Protein AF-A0A292S0Q2-F1 (afdb_monomer)

Solvent-accessible surface area (backbone atoms only —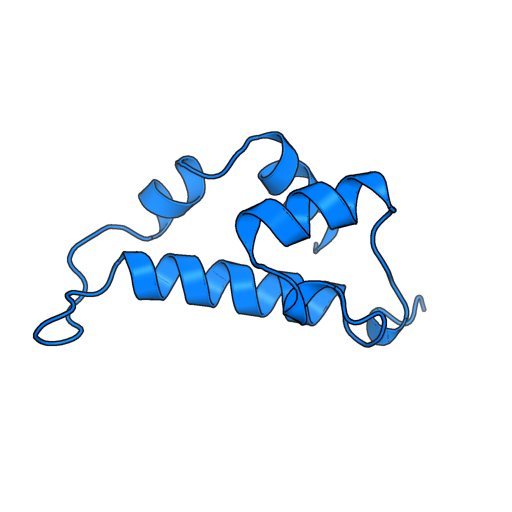 not comparable to full-atom values): 4626 Å² total; per-residue (Å²): 129,84,59,60,50,71,39,64,76,54,75,71,52,45,53,53,45,36,77,74,74,31,74,76,49,63,42,59,69,34,17,54,58,40,43,50,52,51,51,55,49,51,36,49,58,74,16,33,37,92,88,78,62,46,80,76,51,60,50,70,60,52,58,67,69,51,56,70,71,54,54,58,56,58,62,71,75,112

Structure (mmCIF, N/CA/C/O backbone):
data_AF-A0A292S0Q2-F1
#
_entry.id   AF-A0A292S0Q2-F1
#
loop_
_atom_site.group_PDB
_atom_site.id
_atom_site.type_symbol
_atom_site.label_atom_id
_atom_site.label_alt_id
_atom_site.label_comp_id
_atom_site.label_asym_id
_atom_site.label_entity_id
_atom_site.label_seq_id
_atom_site.pdbx_PDB_ins_code
_atom_site.Cartn_x
_atom_site.Cartn_y
_atom_site.Cartn_z
_atom_site.occupancy
_atom_site.B_iso_or_equiv
_atom_site.auth_seq_id
_atom_site.auth_comp_id
_atom_site.auth_asym_id
_atom_site.auth_atom_id
_atom_site.pdbx_PDB_model_num
ATOM 1 N N . MET A 1 1 ? 2.869 5.391 -25.392 1.00 48.41 1 MET A N 1
ATOM 2 C CA . MET A 1 1 ? 1.950 5.382 -24.239 1.00 48.41 1 MET A CA 1
ATOM 3 C C . MET A 1 1 ? 2.454 4.262 -23.359 1.00 48.41 1 MET A C 1
ATOM 5 O O . MET A 1 1 ? 2.431 3.126 -23.815 1.00 48.41 1 MET A O 1
ATOM 9 N N . ASP A 1 2 ? 3.055 4.579 -22.214 1.00 59.50 2 ASP A N 1
ATOM 10 C CA . ASP A 1 2 ? 3.532 3.529 -21.315 1.00 59.50 2 ASP A CA 1
ATOM 11 C C . ASP A 1 2 ? 2.334 2.695 -20.870 1.00 59.50 2 ASP A C 1
ATOM 13 O O . ASP A 1 2 ? 1.352 3.235 -20.359 1.00 59.50 2 ASP A O 1
ATOM 17 N N . ILE A 1 3 ? 2.407 1.386 -21.079 1.00 75.69 3 ILE A N 1
ATOM 18 C CA . ILE A 1 3 ? 1.369 0.472 -20.628 1.00 75.69 3 ILE A CA 1
ATOM 19 C C . ILE A 1 3 ? 1.551 0.332 -19.113 1.00 75.69 3 ILE A C 1
ATOM 21 O O . ILE A 1 3 ? 2.426 -0.398 -18.656 1.00 75.69 3 ILE A O 1
ATOM 25 N N . LEU A 1 4 ? 0.745 1.060 -18.333 1.00 75.19 4 LEU A N 1
ATOM 26 C CA . LEU A 1 4 ? 0.729 1.021 -16.859 1.00 75.19 4 LEU A CA 1
ATOM 27 C C . LEU A 1 4 ? 0.670 -0.413 -16.310 1.00 75.19 4 LEU A C 1
ATOM 29 O O . LEU A 1 4 ? 1.294 -0.717 -15.302 1.00 75.19 4 LEU A O 1
ATOM 33 N N . GLN A 1 5 ? -0.001 -1.307 -17.037 1.00 81.00 5 GLN A N 1
ATOM 34 C CA . GLN A 1 5 ? -0.156 -2.727 -16.709 1.00 81.00 5 GLN A CA 1
ATOM 35 C C . GLN A 1 5 ? 1.166 -3.512 -16.716 1.00 81.00 5 GLN A C 1
ATOM 37 O O . GLN A 1 5 ? 1.242 -4.578 -16.117 1.00 81.00 5 GLN A O 1
ATOM 42 N N . GLN A 1 6 ? 2.196 -2.997 -17.395 1.00 84.56 6 GLN A N 1
ATOM 43 C CA . GLN A 1 6 ? 3.533 -3.595 -17.483 1.00 84.56 6 GLN A CA 1
ATOM 44 C C . GLN A 1 6 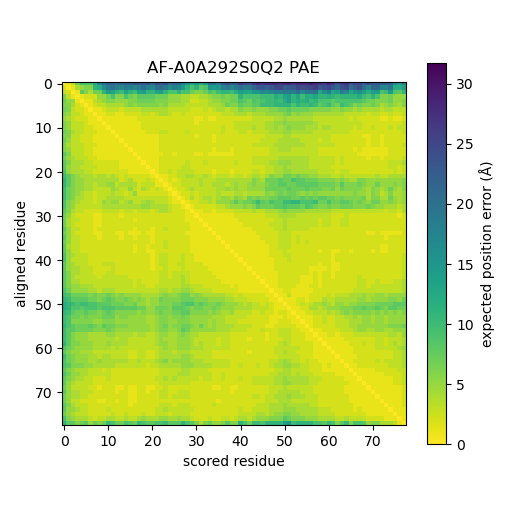? 4.559 -2.866 -16.605 1.00 84.56 6 GLN A C 1
ATOM 46 O O . GLN A 1 6 ? 5.723 -3.268 -16.557 1.00 84.56 6 GLN A O 1
ATOM 51 N N . LYS A 1 7 ? 4.165 -1.772 -15.935 1.00 89.31 7 LYS A N 1
ATOM 52 C CA . LYS A 1 7 ? 5.055 -1.067 -15.013 1.00 89.31 7 LYS A CA 1
ATOM 53 C C . LYS A 1 7 ? 5.196 -1.866 -13.729 1.00 89.31 7 LYS A C 1
ATOM 55 O O . LYS A 1 7 ? 4.208 -2.241 -13.104 1.00 89.31 7 LYS A O 1
ATOM 60 N N . VAL A 1 8 ? 6.448 -2.057 -13.336 1.00 93.38 8 VAL A N 1
ATOM 61 C CA . VAL A 1 8 ? 6.834 -2.744 -12.108 1.00 93.38 8 VAL A CA 1
ATOM 62 C C . VAL A 1 8 ? 7.742 -1.853 -11.272 1.00 93.38 8 VAL A C 1
ATOM 64 O O . VAL A 1 8 ? 8.487 -1.029 -11.809 1.00 93.38 8 VAL A O 1
ATOM 67 N N . PHE A 1 9 ? 7.671 -2.013 -9.957 1.00 94.56 9 PHE A N 1
ATOM 68 C CA . PHE A 1 9 ? 8.549 -1.329 -9.014 1.00 94.56 9 PHE A CA 1
ATOM 69 C C . PHE A 1 9 ? 9.936 -1.981 -8.973 1.00 94.56 9 PHE A C 1
ATOM 71 O O . PHE A 1 9 ? 10.109 -3.144 -9.358 1.00 94.56 9 PHE A O 1
ATOM 78 N N . SER A 1 10 ? 10.941 -1.235 -8.501 1.00 95.31 10 SER A N 1
ATOM 79 C CA . SER A 1 10 ? 12.287 -1.788 -8.322 1.00 95.31 10 SER A CA 1
ATOM 80 C C . SER A 1 10 ? 12.296 -2.908 -7.277 1.00 95.31 10 SER A C 1
ATOM 82 O O . SER A 1 10 ? 11.353 -3.089 -6.504 1.00 95.31 10 SER A O 1
ATOM 84 N N . ARG A 1 11 ? 13.387 -3.675 -7.216 1.00 95.12 11 ARG A N 1
ATOM 85 C CA . ARG A 1 11 ? 13.541 -4.727 -6.204 1.00 95.12 11 ARG A CA 1
ATOM 86 C C . ARG A 1 11 ? 13.463 -4.165 -4.782 1.00 95.12 11 ARG A C 1
ATOM 88 O O . ARG A 1 11 ? 12.802 -4.751 -3.934 1.00 95.12 11 ARG A O 1
ATOM 95 N N . GLU A 1 12 ? 14.123 -3.041 -4.534 1.00 96.06 12 GLU A N 1
ATOM 96 C CA . GLU A 1 12 ? 14.143 -2.367 -3.234 1.00 96.06 12 GLU A CA 1
ATOM 97 C C . GLU A 1 12 ? 12.742 -1.880 -2.850 1.00 96.06 12 GLU A C 1
ATOM 99 O O . GLU A 1 12 ? 12.294 -2.077 -1.722 1.00 96.06 12 GLU A O 1
ATOM 104 N N . GLU A 1 13 ? 12.017 -1.305 -3.809 1.00 96.25 13 GLU A N 1
ATOM 105 C CA . GLU A 1 13 ? 10.634 -0.872 -3.616 1.00 96.25 13 GLU A CA 1
ATOM 106 C C . GLU A 1 13 ? 9.696 -2.047 -3.348 1.00 96.25 13 GLU A C 1
ATOM 108 O O . GLU A 1 13 ? 8.837 -1.957 -2.475 1.00 96.25 13 GLU A O 1
ATOM 113 N N . ASN A 1 14 ? 9.895 -3.172 -4.036 1.00 96.00 14 ASN A N 1
ATOM 114 C CA . ASN A 1 14 ? 9.127 -4.393 -3.819 1.00 96.00 14 ASN A CA 1
ATOM 115 C C . ASN A 1 14 ? 9.314 -4.966 -2.412 1.00 96.00 14 ASN A C 1
ATOM 117 O O . ASN A 1 14 ? 8.348 -5.463 -1.840 1.00 96.00 14 ASN A O 1
ATOM 121 N N . GLU A 1 15 ? 10.498 -4.856 -1.807 1.00 96.06 15 GLU A N 1
ATOM 122 C CA . GLU A 1 15 ? 10.673 -5.246 -0.400 1.00 96.06 15 GLU A CA 1
ATOM 123 C C . GLU A 1 15 ? 9.886 -4.323 0.543 1.00 96.06 15 GLU A C 1
ATOM 125 O O . GLU A 1 15 ? 9.235 -4.795 1.478 1.00 96.06 15 GLU A O 1
ATOM 130 N N . ILE A 1 16 ? 9.861 -3.014 0.274 1.00 96.56 16 ILE A N 1
ATOM 131 C CA . ILE A 1 16 ? 9.061 -2.060 1.058 1.00 96.56 16 ILE A CA 1
ATOM 132 C C . ILE A 1 16 ? 7.561 -2.347 0.887 1.00 96.56 16 ILE A C 1
ATOM 134 O O . ILE A 1 16 ? 6.833 -2.403 1.881 1.00 96.56 16 ILE A O 1
ATOM 138 N N . ILE A 1 17 ? 7.094 -2.571 -0.345 1.00 96.12 17 ILE A N 1
ATOM 139 C CA . ILE A 1 17 ? 5.702 -2.933 -0.654 1.00 96.12 17 ILE A CA 1
ATOM 140 C C . ILE A 1 17 ? 5.324 -4.223 0.069 1.00 96.12 17 ILE A C 1
ATOM 142 O O . ILE A 1 17 ? 4.314 -4.255 0.765 1.00 96.12 17 ILE A O 1
ATOM 146 N N . LYS A 1 18 ? 6.160 -5.261 -0.013 1.00 95.25 18 LYS A N 1
ATOM 147 C CA . LYS A 1 18 ? 5.940 -6.546 0.658 1.00 95.25 18 LYS A CA 1
ATOM 148 C C . LYS A 1 18 ? 5.778 -6.393 2.165 1.00 95.25 18 LYS A C 1
ATOM 150 O O . LYS A 1 18 ? 4.889 -7.008 2.747 1.00 95.25 18 LYS A O 1
ATOM 155 N N . ASN A 1 19 ? 6.608 -5.561 2.790 1.00 94.00 19 ASN A N 1
ATOM 156 C CA . ASN A 1 19 ? 6.546 -5.312 4.229 1.00 94.00 19 ASN A CA 1
ATOM 157 C C . ASN A 1 19 ? 5.274 -4.550 4.645 1.00 94.00 19 ASN A C 1
ATOM 159 O O . ASN A 1 19 ? 4.839 -4.677 5.788 1.00 94.00 19 ASN A O 1
ATOM 163 N N . ASN A 1 20 ? 4.669 -3.776 3.737 1.00 93.06 20 ASN A N 1
ATOM 164 C CA . ASN A 1 20 ? 3.484 -2.964 4.027 1.00 93.06 20 ASN A CA 1
ATOM 165 C C . ASN A 1 20 ? 2.162 -3.617 3.597 1.00 93.06 20 ASN A C 1
ATOM 167 O O . ASN A 1 20 ? 1.181 -3.503 4.332 1.00 93.06 20 ASN A O 1
ATOM 171 N N . LEU A 1 21 ? 2.116 -4.277 2.440 1.00 94.12 21 LEU A N 1
ATOM 172 C CA . LEU A 1 21 ? 0.900 -4.820 1.819 1.00 94.12 21 LEU A CA 1
ATOM 173 C C . LEU A 1 21 ? 0.905 -6.354 1.709 1.00 94.12 21 LEU A C 1
ATOM 175 O O . LEU A 1 21 ? -0.150 -6.969 1.602 1.00 94.12 21 LEU A O 1
ATOM 179 N N . GLY A 1 22 ? 2.074 -6.992 1.786 1.00 90.62 22 GLY A N 1
ATOM 180 C CA . GLY A 1 22 ? 2.223 -8.438 1.626 1.00 90.62 22 GLY A CA 1
ATOM 181 C C . GLY A 1 22 ? 2.594 -8.868 0.204 1.00 90.62 22 GLY A C 1
ATOM 182 O O . GLY A 1 22 ? 2.939 -8.061 -0.655 1.00 90.62 22 GLY A O 1
ATOM 183 N N . LEU A 1 23 ? 2.581 -10.184 -0.032 1.00 86.56 23 LEU A N 1
ATOM 184 C CA . LEU A 1 23 ? 3.111 -10.796 -1.259 1.00 86.56 23 LEU A CA 1
ATOM 185 C C . LEU A 1 23 ? 2.240 -10.565 -2.505 1.00 86.56 23 LEU A C 1
ATOM 187 O O . LEU A 1 23 ? 2.772 -10.582 -3.611 1.00 86.56 23 LEU A O 1
ATOM 191 N N . TYR A 1 24 ? 0.929 -10.362 -2.347 1.00 81.94 24 TYR A N 1
ATOM 192 C CA . TYR A 1 24 ? 0.005 -10.257 -3.484 1.00 81.94 24 TYR A CA 1
ATOM 193 C C . TYR A 1 24 ? 0.211 -8.977 -4.304 1.00 81.94 24 TYR A C 1
ATOM 195 O O . TYR A 1 24 ? 0.125 -9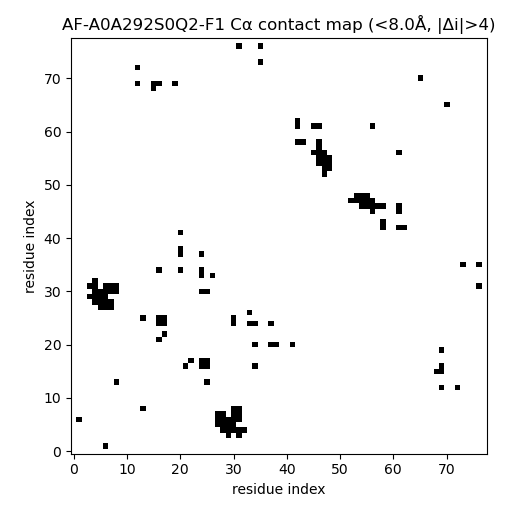.016 -5.528 1.00 81.94 24 TYR A O 1
ATOM 203 N N . SER A 1 25 ? 0.632 -7.881 -3.667 1.00 85.44 25 SER A N 1
ATOM 204 C CA . SER A 1 25 ? 0.957 -6.615 -4.344 1.00 85.44 25 SER A CA 1
ATOM 205 C C . SER A 1 25 ? 2.266 -6.656 -5.153 1.00 85.44 25 SER A C 1
ATOM 207 O O . SER A 1 25 ? 2.699 -5.639 -5.694 1.00 85.44 25 SER A O 1
ATOM 209 N N . LEU A 1 26 ? 2.931 -7.815 -5.221 1.00 89.00 26 LEU A N 1
ATOM 210 C CA . LEU A 1 26 ? 4.174 -8.017 -5.971 1.00 89.00 26 LEU A CA 1
ATOM 211 C C . LEU A 1 26 ? 3.953 -8.643 -7.354 1.00 89.00 26 LEU A C 1
ATOM 213 O O . LEU A 1 26 ? 4.930 -8.917 -8.052 1.00 89.00 26 LEU A O 1
ATOM 217 N N . SER A 1 27 ? 2.699 -8.903 -7.747 1.00 88.25 27 SER A N 1
ATOM 218 C CA . SER A 1 27 ? 2.396 -9.403 -9.091 1.00 88.25 27 SER A CA 1
ATOM 219 C C . SER A 1 27 ? 2.928 -8.426 -10.146 1.00 88.25 27 SER A C 1
ATOM 221 O O . SER A 1 27 ? 2.635 -7.235 -10.055 1.00 88.25 27 SER A O 1
ATOM 223 N N . PRO A 1 28 ? 3.701 -8.889 -11.146 1.00 83.62 28 PRO A N 1
ATOM 224 C CA . PRO A 1 28 ? 4.288 -8.004 -12.150 1.00 83.62 28 PRO A CA 1
ATOM 225 C C . PRO A 1 28 ? 3.244 -7.433 -13.117 1.00 83.62 28 PRO A C 1
ATOM 227 O O . PRO A 1 28 ? 3.459 -6.380 -13.711 1.00 83.62 28 PRO A O 1
ATOM 230 N N . GLU A 1 29 ? 2.115 -8.118 -13.285 1.00 87.75 29 GLU A N 1
ATOM 231 C CA . GLU A 1 29 ? 1.002 -7.633 -14.090 1.00 87.75 29 GLU A CA 1
ATOM 232 C C . GLU A 1 29 ? 0.125 -6.702 -13.249 1.00 87.75 29 GLU A C 1
ATOM 234 O O . GLU A 1 29 ? -0.299 -7.069 -12.155 1.00 87.75 29 GLU A O 1
ATOM 239 N N . ASN A 1 30 ? -0.153 -5.502 -13.768 1.00 89.38 30 ASN A N 1
ATOM 240 C CA . ASN A 1 30 ? -0.957 -4.469 -13.104 1.00 89.38 30 ASN A CA 1
ATOM 241 C C . ASN A 1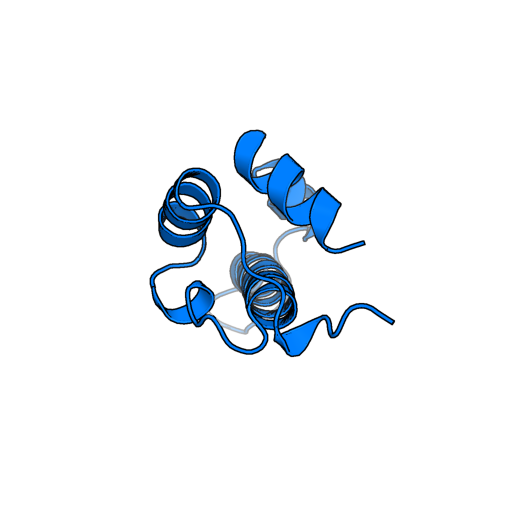 30 ? -0.419 -4.024 -11.737 1.00 89.38 30 ASN A C 1
ATOM 243 O O . ASN A 1 30 ? -1.175 -3.476 -10.938 1.00 89.38 30 ASN A O 1
ATOM 247 N N . GLN A 1 31 ? 0.883 -4.180 -11.480 1.00 92.88 31 GLN A N 1
ATOM 248 C CA . GLN A 1 31 ? 1.452 -3.970 -10.150 1.00 92.88 31 GLN A CA 1
ATOM 249 C C . GLN A 1 31 ? 1.106 -2.603 -9.540 1.00 92.88 31 GLN A C 1
ATOM 251 O O . GLN A 1 31 ? 0.767 -2.504 -8.365 1.00 92.88 31 GLN A O 1
ATOM 256 N N . TYR A 1 32 ? 1.154 -1.538 -10.341 1.00 93.31 32 TYR A N 1
ATOM 257 C CA . TYR A 1 32 ? 0.796 -0.191 -9.893 1.00 93.31 32 TYR A CA 1
ATOM 258 C C . TYR A 1 32 ? -0.674 -0.101 -9.451 1.00 93.31 32 TYR A C 1
ATOM 260 O O . TYR A 1 32 ? -0.978 0.533 -8.441 1.00 93.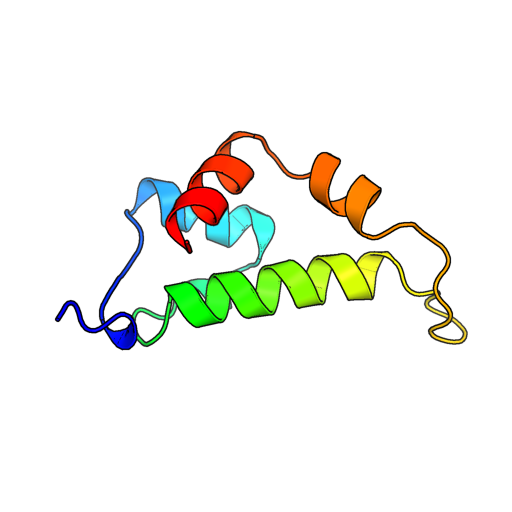31 32 TYR A O 1
ATOM 268 N N . HIS A 1 33 ? -1.585 -0.758 -10.172 1.00 91.56 33 HIS A N 1
ATOM 269 C CA . HIS A 1 33 ? -3.000 -0.810 -9.807 1.00 91.56 33 HIS A CA 1
ATOM 270 C C . HIS A 1 33 ? -3.229 -1.637 -8.543 1.00 91.56 33 HIS A C 1
ATOM 272 O O . HIS A 1 33 ? -3.985 -1.201 -7.680 1.00 91.56 33 HIS A O 1
ATOM 278 N N . GLU A 1 34 ? -2.541 -2.770 -8.400 1.00 92.31 34 GLU A N 1
ATOM 279 C CA . GLU A 1 34 ? -2.628 -3.610 -7.201 1.00 92.31 34 GLU A CA 1
ATOM 280 C C . GLU A 1 34 ? -2.102 -2.876 -5.964 1.00 92.31 34 GLU A C 1
ATOM 282 O O . GLU A 1 34 ? -2.779 -2.813 -4.942 1.00 92.31 34 GLU A O 1
ATOM 287 N N . VAL A 1 35 ? -0.935 -2.229 -6.059 1.00 94.88 35 VAL A N 1
ATOM 288 C CA . VAL A 1 35 ? -0.376 -1.428 -4.956 1.00 94.88 35 VAL A CA 1
ATOM 289 C C . VAL A 1 35 ? -1.314 -0.283 -4.579 1.00 94.88 35 VAL A C 1
ATOM 291 O O . VAL A 1 35 ? -1.513 -0.031 -3.390 1.00 94.88 35 VAL A O 1
ATOM 294 N N . PHE A 1 36 ? -1.926 0.390 -5.557 1.00 93.50 36 PHE A N 1
ATOM 295 C CA . PHE A 1 36 ? -2.950 1.400 -5.295 1.00 93.50 36 PHE A CA 1
ATOM 296 C C . PHE A 1 36 ? -4.152 0.794 -4.551 1.00 93.50 36 PHE A C 1
ATOM 298 O O . PHE A 1 36 ? -4.491 1.246 -3.455 1.00 93.50 36 PHE A O 1
ATOM 305 N N . ALA A 1 37 ? -4.774 -0.243 -5.115 1.00 92.88 37 ALA A N 1
ATOM 306 C CA . ALA A 1 37 ? -5.996 -0.844 -4.590 1.00 92.88 37 ALA A CA 1
ATOM 307 C C . ALA A 1 37 ? -5.803 -1.405 -3.174 1.00 92.88 37 ALA A C 1
ATOM 309 O O . ALA A 1 37 ? -6.590 -1.098 -2.276 1.00 92.88 37 ALA A O 1
ATOM 310 N N . GLU A 1 38 ? -4.726 -2.155 -2.947 1.00 94.75 38 GLU A N 1
ATOM 311 C CA . GLU A 1 38 ? -4.396 -2.752 -1.650 1.00 94.75 38 GLU A CA 1
ATOM 312 C C . GLU A 1 38 ? -4.082 -1.689 -0.594 1.00 94.75 38 GLU A C 1
ATOM 314 O O . GLU A 1 38 ? -4.542 -1.787 0.545 1.00 94.75 38 GLU A O 1
ATOM 319 N N . THR A 1 39 ? -3.371 -0.617 -0.963 1.00 95.31 39 THR A N 1
ATOM 320 C CA . THR A 1 39 ? -3.076 0.479 -0.027 1.00 95.31 39 THR A CA 1
ATOM 321 C C . THR A 1 39 ? -4.353 1.131 0.487 1.00 95.31 39 THR A C 1
ATOM 323 O O . THR A 1 39 ? -4.536 1.267 1.699 1.00 95.31 39 THR A O 1
ATOM 326 N N . PHE A 1 40 ? -5.254 1.534 -0.412 1.00 94.38 40 PHE A N 1
ATOM 327 C CA . PHE A 1 40 ? -6.488 2.205 -0.003 1.00 94.38 40 PHE A CA 1
ATOM 328 C C . PHE A 1 40 ? -7.460 1.246 0.684 1.00 94.38 40 PHE A C 1
ATOM 330 O O . PHE A 1 40 ? -8.107 1.644 1.652 1.00 94.38 40 PHE A O 1
ATOM 337 N N . THR A 1 41 ? -7.501 -0.024 0.272 1.00 94.50 41 THR A N 1
ATOM 338 C CA . THR A 1 41 ? -8.265 -1.063 0.976 1.00 94.50 41 THR A CA 1
ATOM 339 C C . THR A 1 41 ? -7.778 -1.205 2.413 1.00 94.50 41 THR A C 1
ATOM 341 O O . THR A 1 41 ? -8.576 -1.083 3.339 1.00 94.50 41 THR A O 1
ATOM 344 N N . LYS A 1 42 ? -6.464 -1.351 2.624 1.00 94.38 42 LYS A N 1
ATOM 345 C CA . LYS A 1 42 ? -5.863 -1.428 3.960 1.00 94.38 42 LYS A CA 1
ATOM 346 C C . LYS A 1 42 ? -6.196 -0.206 4.815 1.00 94.38 42 LYS A C 1
ATOM 348 O O . LYS A 1 42 ? -6.615 -0.371 5.958 1.00 94.38 42 LYS A O 1
ATOM 353 N N . ILE A 1 43 ? -6.045 1.003 4.269 1.00 95.81 43 ILE A N 1
ATOM 354 C CA . ILE A 1 43 ? -6.358 2.254 4.980 1.00 95.81 43 ILE A CA 1
ATOM 355 C C . ILE A 1 43 ? -7.821 2.271 5.431 1.00 95.81 43 ILE A C 1
ATOM 357 O O . ILE A 1 43 ? -8.104 2.548 6.598 1.00 95.81 43 ILE A O 1
ATOM 361 N N . ILE A 1 44 ? -8.752 1.972 4.521 1.00 95.25 44 ILE A N 1
ATOM 362 C CA . ILE A 1 44 ? -10.181 1.978 4.835 1.00 95.25 44 ILE A CA 1
ATOM 363 C C . ILE A 1 44 ? -10.492 0.903 5.872 1.00 95.25 44 ILE A C 1
ATOM 365 O O . ILE A 1 44 ? -11.073 1.231 6.902 1.00 95.25 44 ILE A O 1
ATOM 369 N N . CYS A 1 45 ? -10.042 -0.337 5.672 1.00 94.31 45 CYS A N 1
ATOM 370 C CA . CYS A 1 45 ? -10.258 -1.437 6.612 1.00 94.31 45 CYS A CA 1
ATOM 371 C C . CYS A 1 45 ? -9.720 -1.130 8.018 1.00 94.31 45 CYS A C 1
ATOM 373 O O . CYS A 1 45 ? -10.399 -1.417 8.999 1.00 94.31 45 CYS A O 1
ATOM 375 N N . ASN A 1 46 ? -8.560 -0.477 8.134 1.00 95.12 46 ASN A N 1
ATOM 376 C CA . ASN A 1 46 ? -7.991 -0.066 9.424 1.00 95.12 46 ASN A CA 1
ATOM 377 C C . ASN A 1 46 ? -8.807 1.023 10.143 1.00 95.12 46 ASN A C 1
ATOM 379 O O . ASN A 1 46 ? -8.649 1.222 11.356 1.00 95.12 46 ASN A O 1
ATOM 383 N N . CYS A 1 47 ? -9.661 1.728 9.399 1.00 96.75 47 CYS A N 1
ATOM 384 C CA . CYS A 1 47 ? -10.551 2.761 9.911 1.00 96.75 47 CYS A CA 1
ATOM 385 C C . CYS A 1 47 ? -11.944 2.245 10.278 1.00 96.75 47 CYS A C 1
ATOM 387 O O . CYS A 1 47 ? -12.710 3.002 10.879 1.00 96.75 47 CYS A O 1
ATOM 389 N N . LEU A 1 48 ? -12.276 0.996 9.941 1.00 96.38 48 LEU A N 1
ATOM 390 C CA . LEU A 1 48 ? -13.564 0.391 10.263 1.00 96.38 48 LEU A CA 1
ATOM 391 C C . LEU A 1 48 ? -13.510 -0.358 11.599 1.00 96.38 48 LEU A C 1
ATOM 393 O O . LEU A 1 48 ? -12.519 -0.994 11.957 1.00 96.38 48 LEU A O 1
ATOM 397 N N . SER A 1 49 ? -14.613 -0.285 12.334 1.00 95.19 49 SER A N 1
ATOM 398 C CA . SER A 1 49 ? -14.859 -1.080 13.532 1.00 95.19 49 SER A CA 1
ATOM 399 C C . SER A 1 49 ? -14.969 -2.569 13.173 1.00 95.19 49 SER A C 1
ATOM 401 O O . SER A 1 49 ? -15.756 -2.922 12.290 1.00 95.19 49 SER A O 1
ATOM 403 N N . PRO A 1 50 ? -14.250 -3.472 13.862 1.00 92.94 50 PRO A N 1
ATOM 404 C CA . PRO A 1 50 ? -14.386 -4.911 13.637 1.00 92.94 50 PRO A CA 1
ATOM 405 C C . PRO A 1 50 ? -15.779 -5.470 13.962 1.00 92.94 50 PRO A C 1
ATOM 407 O O . PRO A 1 50 ? -16.115 -6.557 13.501 1.00 92.94 50 PRO A O 1
ATOM 410 N N . GLN A 1 51 ? -16.569 -4.778 14.791 1.00 94.88 51 GLN A N 1
ATOM 411 C CA . GLN A 1 51 ? -17.856 -5.277 15.281 1.00 94.88 51 GLN A CA 1
ATOM 412 C C . GLN A 1 51 ? -19.007 -4.998 14.312 1.00 94.88 51 GLN A C 1
ATOM 414 O O . GLN A 1 51 ? -19.863 -5.855 14.113 1.00 94.88 51 GLN A O 1
ATOM 419 N N . ASP A 1 52 ? -19.039 -3.800 13.734 1.00 95.12 52 ASP A N 1
ATOM 420 C CA . ASP A 1 52 ? -20.174 -3.297 12.950 1.00 95.12 52 ASP A CA 1
ATOM 421 C C . ASP A 1 52 ? -19.759 -2.629 11.631 1.00 95.12 52 ASP A C 1
ATOM 423 O O . ASP A 1 52 ? -20.614 -2.164 10.881 1.00 95.12 52 ASP A O 1
ATOM 427 N N . SER A 1 53 ? -18.458 -2.618 11.312 1.00 92.81 53 SER A N 1
ATOM 428 C CA . SER A 1 53 ? -17.897 -1.998 10.104 1.00 92.81 53 SER A CA 1
ATOM 429 C C . SER A 1 53 ? -18.203 -0.504 9.966 1.00 92.81 53 SER A C 1
ATOM 431 O O . SER A 1 53 ? -18.100 0.047 8.869 1.00 92.81 53 SER A O 1
ATOM 433 N N . LEU A 1 54 ? -18.554 0.179 11.061 1.00 95.94 54 LEU A N 1
ATOM 434 C CA . LEU A 1 54 ? -18.724 1.628 11.051 1.00 95.94 54 LEU A CA 1
ATOM 435 C C . LEU A 1 54 ? -17.357 2.336 11.081 1.00 95.94 54 LEU A C 1
ATOM 437 O O . LEU A 1 54 ? -16.422 1.838 11.716 1.00 95.94 54 LEU A O 1
ATOM 441 N N . PRO A 1 55 ? -17.208 3.501 10.423 1.00 94.62 55 PRO A N 1
ATOM 442 C CA . PRO A 1 55 ? -15.980 4.286 10.495 1.00 94.62 55 PRO A CA 1
ATOM 443 C C . PRO A 1 55 ? -15.720 4.785 11.921 1.00 94.62 55 PRO A C 1
ATOM 445 O O . PRO A 1 55 ? -16.529 5.515 12.490 1.00 94.62 55 PRO A O 1
ATOM 448 N N . VAL A 1 56 ? -14.566 4.424 12.481 1.00 96.25 56 VAL A N 1
ATOM 449 C CA . VAL A 1 56 ? -14.130 4.818 13.835 1.00 96.25 56 VAL A CA 1
ATOM 450 C C . VAL A 1 56 ? -12.840 5.640 13.839 1.00 96.25 56 VAL A C 1
ATOM 452 O O . VAL A 1 56 ? -12.495 6.238 14.856 1.00 96.25 56 VAL A O 1
ATOM 455 N N . LYS A 1 57 ? -12.128 5.706 12.707 1.00 94.62 57 LYS A N 1
ATOM 456 C CA . LYS A 1 57 ? -10.930 6.541 12.519 1.00 94.62 57 LYS A CA 1
ATOM 457 C C . LYS A 1 57 ? -11.006 7.325 11.213 1.00 94.62 57 LYS A C 1
ATOM 459 O O . LYS A 1 57 ? -11.746 6.966 10.302 1.00 94.62 57 LYS A O 1
ATOM 464 N N . ASN A 1 58 ? -10.209 8.390 11.124 1.00 94.31 58 ASN A N 1
ATOM 465 C CA . ASN A 1 58 ? -10.048 9.172 9.903 1.00 94.31 58 ASN A CA 1
ATOM 466 C C . ASN A 1 58 ? -8.997 8.515 8.976 1.00 94.31 58 ASN A C 1
ATOM 468 O O . ASN A 1 58 ? -7.830 8.438 9.371 1.00 94.31 58 ASN A O 1
ATOM 472 N N . PRO A 1 59 ? -9.357 8.128 7.737 1.00 93.62 59 PRO A N 1
ATOM 473 C CA . PRO A 1 59 ? -8.430 7.563 6.750 1.00 93.62 59 PRO A CA 1
ATOM 474 C C . PRO A 1 59 ? -7.198 8.423 6.447 1.00 93.62 59 PRO A C 1
ATOM 476 O O . PRO A 1 59 ? -6.134 7.893 6.136 1.00 93.62 59 PRO A O 1
ATOM 479 N N . LEU A 1 60 ? -7.309 9.751 6.551 1.00 92.56 60 LEU A N 1
ATOM 480 C CA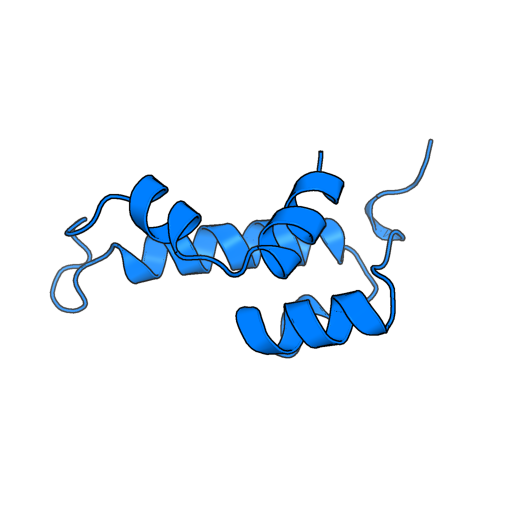 . LEU A 1 60 ? -6.177 10.650 6.315 1.00 92.56 60 LEU A CA 1
ATOM 481 C C . LEU A 1 60 ? -5.127 10.564 7.427 1.00 92.56 60 LEU A C 1
ATOM 483 O O . LEU A 1 60 ? -3.940 10.718 7.152 1.00 92.56 60 LEU A O 1
ATOM 487 N N . GLU A 1 61 ? -5.544 10.308 8.667 1.00 94.50 61 GLU A N 1
ATOM 488 C CA . GLU A 1 61 ? -4.604 10.092 9.772 1.00 94.50 61 GLU A CA 1
ATOM 489 C C . GLU A 1 61 ? -3.914 8.732 9.639 1.00 94.50 61 GLU A C 1
ATOM 491 O O . GLU A 1 61 ? -2.704 8.634 9.834 1.00 94.50 61 GLU A O 1
ATOM 496 N N . GLU A 1 62 ? -4.647 7.708 9.196 1.00 94.06 62 GLU A N 1
ATOM 497 C CA . GLU A 1 62 ? -4.068 6.403 8.865 1.00 94.06 62 GLU A CA 1
ATOM 498 C C . GLU A 1 62 ? -3.017 6.532 7.746 1.00 94.06 62 GLU A C 1
ATOM 500 O O . GLU A 1 62 ? -1.908 6.014 7.873 1.00 94.06 62 GLU A O 1
ATOM 505 N N . MET A 1 63 ? -3.300 7.314 6.696 1.00 92.94 63 MET A N 1
ATOM 506 C CA . MET A 1 63 ? -2.352 7.570 5.604 1.00 92.94 63 MET A CA 1
ATOM 507 C C . MET A 1 63 ? -1.072 8.272 6.080 1.00 92.94 63 MET A C 1
ATOM 509 O O . MET A 1 63 ? 0.020 7.930 5.628 1.00 92.94 63 MET A O 1
ATOM 513 N N . LYS A 1 64 ? -1.178 9.225 7.016 1.00 92.19 64 LYS A N 1
ATOM 514 C CA . LYS A 1 64 ? -0.013 9.914 7.603 1.00 92.19 64 LYS A CA 1
ATOM 515 C C . LYS A 1 64 ? 0.869 8.994 8.448 1.00 92.19 64 LYS A C 1
ATOM 517 O O . LYS A 1 64 ? 2.032 9.321 8.662 1.00 92.19 64 LYS A O 1
ATOM 522 N N . SER A 1 65 ? 0.331 7.876 8.934 1.00 93.06 65 SER A N 1
ATOM 523 C CA . SER A 1 65 ? 1.083 6.904 9.734 1.00 93.06 65 SER A CA 1
ATOM 524 C C . SER A 1 65 ? 1.946 5.952 8.894 1.00 93.06 65 SER A C 1
ATOM 526 O O . SER A 1 65 ? 2.792 5.243 9.443 1.00 93.06 65 SER A O 1
ATOM 528 N N . LEU A 1 66 ? 1.757 5.938 7.568 1.00 94.50 66 LEU A N 1
ATOM 529 C CA . LEU A 1 66 ? 2.522 5.087 6.662 1.00 94.50 66 LEU A CA 1
ATOM 530 C C . LEU A 1 66 ? 4.011 5.480 6.633 1.00 94.50 66 LEU A C 1
ATOM 532 O O . 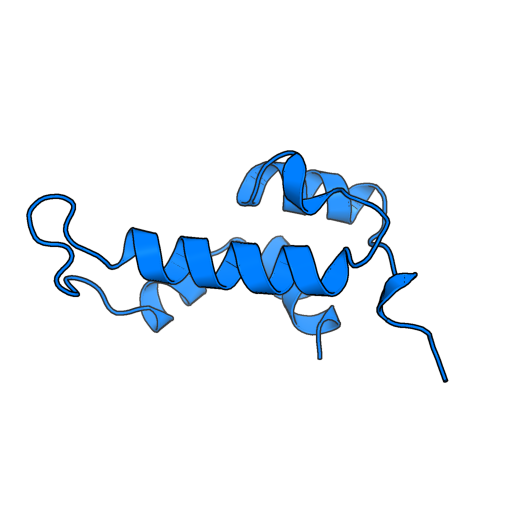LEU A 1 66 ? 4.341 6.667 6.719 1.00 94.50 66 LEU A O 1
ATOM 536 N N . PRO A 1 67 ? 4.931 4.514 6.442 1.00 95.75 67 PRO A N 1
ATOM 537 C CA . PRO A 1 67 ? 6.356 4.810 6.350 1.00 95.75 67 PRO A CA 1
ATOM 538 C C . PRO A 1 67 ? 6.673 5.806 5.229 1.00 95.75 67 PRO A C 1
ATOM 540 O O . PRO A 1 67 ? 6.190 5.661 4.105 1.00 95.75 67 PRO A O 1
ATOM 543 N N . CYS A 1 68 ? 7.560 6.771 5.493 1.00 95.4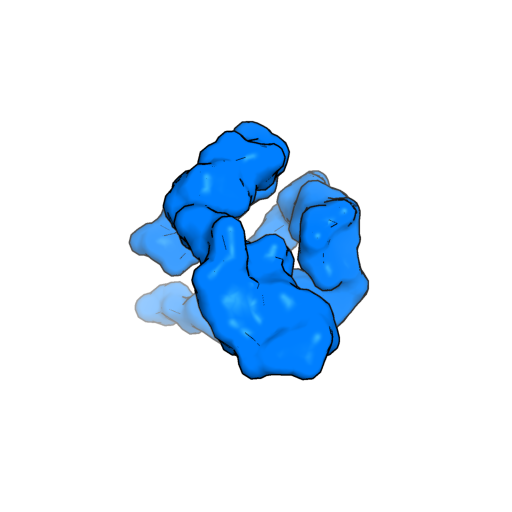4 68 CYS A N 1
ATOM 544 C CA . CYS A 1 68 ? 7.974 7.777 4.505 1.00 95.44 68 CYS A CA 1
ATOM 545 C C . CYS A 1 68 ? 8.475 7.163 3.188 1.00 95.44 68 CYS A C 1
ATOM 547 O O . CYS A 1 68 ? 8.230 7.707 2.114 1.00 95.44 68 CYS A O 1
ATOM 549 N N . GLU A 1 69 ? 9.180 6.034 3.260 1.00 95.94 69 GLU A N 1
ATOM 550 C CA . GLU A 1 69 ? 9.666 5.313 2.081 1.00 95.94 69 GLU A CA 1
ATOM 551 C C . GLU A 1 69 ? 8.514 4.749 1.247 1.00 95.94 69 GLU A C 1
ATOM 553 O O . GLU A 1 69 ? 8.526 4.862 0.024 1.00 95.94 69 GLU A O 1
ATOM 558 N N . PHE A 1 70 ? 7.476 4.230 1.902 1.00 96.25 70 PHE A N 1
ATOM 559 C CA . PHE A 1 70 ? 6.280 3.739 1.230 1.00 96.25 70 PHE A CA 1
ATOM 560 C C . PHE A 1 70 ? 5.468 4.887 0.611 1.00 96.25 70 PHE A C 1
ATOM 562 O O . PHE A 1 70 ? 5.030 4.784 -0.530 1.00 96.25 70 PHE A O 1
ATOM 569 N N . LEU A 1 71 ? 5.366 6.037 1.287 1.00 94.50 71 LEU A N 1
ATOM 570 C CA . LEU A 1 71 ? 4.737 7.239 0.721 1.00 94.50 71 LEU A CA 1
ATOM 571 C C . LEU A 1 71 ? 5.436 7.722 -0.564 1.00 94.50 71 LEU A C 1
ATOM 573 O O . LEU A 1 71 ? 4.770 8.168 -1.497 1.00 94.50 71 LEU A O 1
ATOM 577 N N . ARG A 1 72 ? 6.769 7.596 -0.653 1.00 95.44 72 ARG A N 1
ATOM 578 C CA . ARG A 1 72 ? 7.524 7.908 -1.883 1.00 95.44 72 ARG A CA 1
ATOM 579 C C . ARG A 1 72 ? 7.198 6.953 -3.031 1.00 95.44 72 ARG A C 1
ATOM 581 O O . ARG A 1 72 ? 7.207 7.387 -4.179 1.00 95.44 72 ARG A O 1
ATOM 588 N N . ILE A 1 73 ? 6.903 5.688 -2.732 1.00 94.88 73 ILE A N 1
ATOM 589 C CA . ILE A 1 73 ? 6.445 4.704 -3.724 1.00 94.88 73 ILE A CA 1
ATOM 590 C C . ILE A 1 73 ? 5.046 5.082 -4.218 1.00 94.88 73 ILE A C 1
ATOM 592 O O . ILE A 1 73 ? 4.826 5.143 -5.425 1.00 94.88 73 ILE A O 1
ATOM 596 N N . LEU A 1 74 ? 4.123 5.421 -3.309 1.00 93.31 74 LEU A N 1
ATOM 597 C CA . LEU A 1 74 ? 2.763 5.837 -3.678 1.00 93.31 74 LEU A CA 1
ATOM 598 C C . LEU A 1 74 ? 2.750 7.081 -4.573 1.00 93.31 74 LEU A C 1
ATOM 600 O O . LEU A 1 74 ? 1.920 7.178 -5.470 1.00 93.31 74 LEU A O 1
ATOM 604 N N . ALA A 1 75 ? 3.694 8.005 -4.384 1.00 92.69 75 ALA A N 1
ATOM 605 C CA . ALA A 1 75 ? 3.826 9.181 -5.241 1.00 92.69 75 ALA A CA 1
ATOM 606 C C . ALA A 1 75 ? 4.142 8.841 -6.711 1.00 92.69 75 ALA A C 1
ATOM 608 O O . ALA A 1 75 ? 3.899 9.673 -7.573 1.00 92.69 75 ALA A O 1
ATOM 609 N N . LYS A 1 76 ? 4.658 7.639 -7.011 1.00 91.62 76 LYS A N 1
ATOM 610 C CA . LYS A 1 76 ? 4.918 7.182 -8.388 1.00 91.62 76 LYS A CA 1
ATOM 611 C C . LYS A 1 76 ? 3.669 6.665 -9.103 1.00 91.62 76 LYS A C 1
ATOM 613 O O . LYS A 1 76 ? 3.732 6.420 -10.304 1.00 91.62 76 LYS A O 1
ATOM 618 N N . LEU A 1 77 ? 2.575 6.440 -8.374 1.00 86.50 77 LEU A N 1
ATOM 619 C CA . LEU A 1 77 ? 1.312 5.953 -8.934 1.00 86.50 77 LEU A CA 1
ATOM 620 C C . LEU A 1 77 ? 0.569 7.028 -9.745 1.00 86.50 77 LEU A C 1
ATOM 622 O O . LEU A 1 77 ? -0.323 6.678 -10.518 1.00 86.50 77 LEU A O 1
ATOM 626 N N . PHE A 1 78 ? 0.929 8.301 -9.558 1.00 77.12 78 PHE A N 1
ATOM 627 C CA . PHE A 1 78 ? 0.313 9.487 -10.157 1.00 77.12 78 PHE A CA 1
ATOM 628 C C . PHE A 1 78 ? 1.318 10.228 -11.045 1.00 77.12 78 PHE A C 1
ATOM 630 O O . PHE A 1 78 ? 0.867 10.826 -12.047 1.00 77.12 78 PHE A O 1
#

pLDDT: mean 91.41, std 7.75, range [48.41, 96.75]

Sequence (78 aa):
MDILQQKVFSREENEIIKNNLGLYSLSPENQYHEVFAETFTKIICNCLSPQDSLPVKNPLEEMKSLPCEFLRILAKLF

Nearest PDB structures (foldseek):
  2x6s-assembly3_A  TM=2.468E-01  e=9.543E+00  Human spumaretrovirus

Foldseek 3Di:
DPPLQQDADDPVLLVLLCVPQNDVLRPRGNNLVSSVVSVQVVLQQVQADPPPRDGNDDSVVSVVPRDPSNVVVNVVSD

Secondary structure 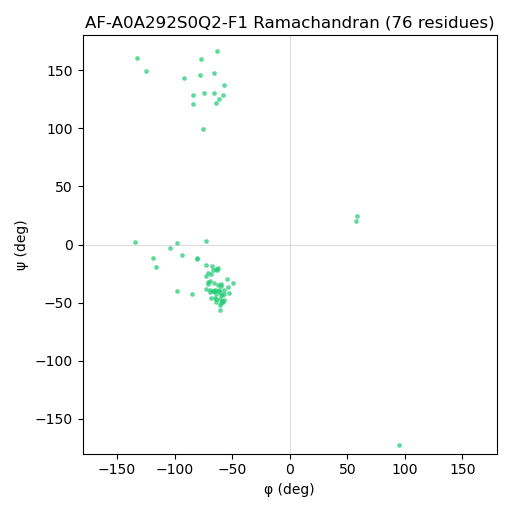(DSSP, 8-state):
---GGG----HHHHHHHHHHH-SGGG-STTHHHHHHHHHHHHHHHHHB-TTT--B-S-HHHHHHTS-HHHHHHHGGG-

Mean predicted aligned error: 3.75 Å

Radius of gyration: 13.52 Å; Cα contacts (8 Å, |Δi|>4): 73; chains: 1; bounding box: 34×21×40 Å